Protein AF-A0A950PAG6-F1 (afdb_monomer_lite)

Radius of gyration: 34.51 Å; chains: 1; bounding box: 68×31×92 Å

pLDDT: mean 76.97, std 10.95, range [55.25, 92.62]

Structure (mmCIF, N/CA/C/O backbone):
data_AF-A0A950PAG6-F1
#
_entry.id   AF-A0A950PAG6-F1
#
loop_
_atom_site.group_PDB
_atom_site.id
_atom_site.type_symbol
_atom_site.label_atom_id
_atom_site.label_alt_id
_atom_site.label_comp_id
_atom_site.label_asym_id
_atom_site.label_entity_id
_atom_site.label_seq_id
_atom_site.pdbx_PDB_ins_code
_atom_site.Cartn_x
_atom_site.Cartn_y
_atom_site.Cartn_z
_atom_site.occupancy
_atom_site.B_iso_or_equiv
_atom_site.auth_seq_id
_atom_site.auth_comp_id
_atom_site.auth_asym_id
_atom_site.auth_atom_id
_atom_site.pdbx_PDB_model_num
ATOM 1 N N . ALA A 1 1 ? 8.304 7.562 1.723 1.00 66.56 1 ALA A N 1
ATOM 2 C CA . ALA A 1 1 ? 9.214 8.169 0.724 1.00 66.56 1 ALA A CA 1
ATOM 3 C C . ALA A 1 1 ? 10.116 7.158 -0.000 1.00 66.56 1 ALA A C 1
ATOM 5 O O . ALA A 1 1 ? 10.486 7.435 -1.130 1.00 66.56 1 ALA A O 1
ATOM 6 N N . VAL A 1 2 ? 10.445 5.994 0.587 1.00 84.31 2 VAL A N 1
ATOM 7 C CA . VAL A 1 2 ? 11.397 5.023 -0.000 1.00 84.31 2 VAL A CA 1
ATOM 8 C C . VAL A 1 2 ? 11.013 4.576 -1.418 1.00 84.31 2 VAL A C 1
ATOM 10 O O . VAL A 1 2 ? 11.816 4.735 -2.325 1.00 84.31 2 VAL A O 1
ATOM 13 N N . GLY A 1 3 ? 9.772 4.125 -1.648 1.00 76.56 3 GLY A N 1
ATOM 14 C CA . GLY A 1 3 ? 9.330 3.697 -2.986 1.00 76.56 3 GLY A CA 1
ATOM 15 C C . GLY A 1 3 ? 9.442 4.794 -4.052 1.00 76.56 3 GLY A C 1
ATOM 16 O O . GLY A 1 3 ? 9.904 4.535 -5.157 1.00 76.56 3 GLY A O 1
ATOM 17 N N . ALA A 1 4 ? 9.099 6.036 -3.700 1.00 77.62 4 ALA A N 1
ATOM 18 C CA . ALA A 1 4 ? 9.222 7.187 -4.592 1.00 77.62 4 ALA A CA 1
ATOM 19 C C . ALA A 1 4 ? 10.689 7.533 -4.891 1.00 77.62 4 ALA A C 1
ATOM 21 O O . ALA A 1 4 ? 11.042 7.773 -6.038 1.00 77.62 4 ALA A O 1
ATOM 22 N N . ALA A 1 5 ? 11.560 7.518 -3.879 1.00 80.69 5 ALA A N 1
ATOM 23 C CA . ALA A 1 5 ? 12.982 7.811 -4.051 1.00 80.69 5 ALA A CA 1
ATOM 24 C C . ALA A 1 5 ? 13.686 6.743 -4.902 1.00 80.69 5 ALA A C 1
ATOM 26 O O . ALA A 1 5 ? 14.429 7.075 -5.824 1.00 80.69 5 ALA A O 1
ATOM 27 N N . THR A 1 6 ? 13.407 5.463 -4.646 1.00 86.62 6 THR A N 1
ATOM 28 C CA . THR A 1 6 ? 13.959 4.352 -5.429 1.00 86.62 6 THR A CA 1
ATOM 29 C C . THR A 1 6 ? 13.428 4.365 -6.861 1.00 86.62 6 THR A C 1
ATOM 31 O O . THR A 1 6 ? 14.209 4.246 -7.803 1.00 86.62 6 THR A O 1
ATOM 34 N N . GLY A 1 7 ? 12.123 4.580 -7.047 1.00 69.75 7 GLY A N 1
ATOM 35 C CA . GLY A 1 7 ? 11.525 4.706 -8.375 1.00 69.75 7 GLY A CA 1
ATOM 36 C C . GLY A 1 7 ? 12.093 5.890 -9.158 1.00 69.75 7 GLY A C 1
ATOM 37 O O . GLY A 1 7 ? 12.416 5.740 -10.333 1.00 69.75 7 GLY A O 1
ATOM 38 N N . ALA A 1 8 ? 12.296 7.038 -8.505 1.00 74.81 8 ALA A N 1
ATOM 39 C CA . ALA A 1 8 ? 12.908 8.214 -9.117 1.00 74.81 8 ALA A CA 1
ATOM 40 C C . ALA A 1 8 ? 14.362 7.973 -9.530 1.00 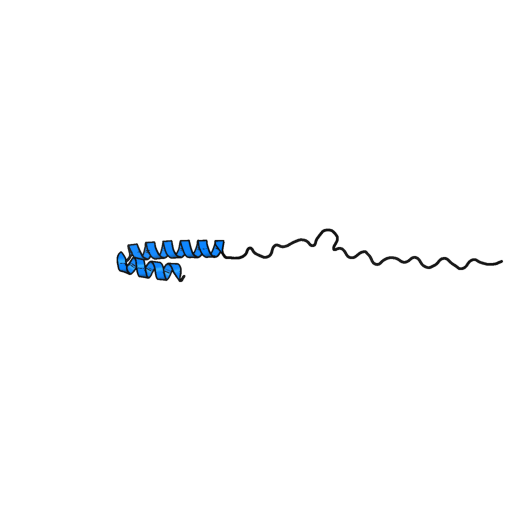74.81 8 ALA A C 1
ATOM 42 O O . ALA A 1 8 ? 14.771 8.394 -10.608 1.00 74.81 8 ALA A O 1
ATOM 43 N N . ALA A 1 9 ? 15.138 7.281 -8.694 1.00 83.56 9 ALA A N 1
ATOM 44 C CA . ALA A 1 9 ? 16.531 6.967 -8.983 1.00 83.56 9 ALA A CA 1
ATOM 45 C C . ALA A 1 9 ? 16.658 6.025 -10.189 1.00 83.56 9 ALA A C 1
ATOM 47 O O . ALA A 1 9 ? 17.437 6.297 -11.101 1.00 83.56 9 ALA A O 1
ATOM 48 N N . ILE A 1 10 ? 15.855 4.956 -10.230 1.00 85.88 10 ILE A N 1
ATOM 49 C CA . ILE A 1 10 ? 15.863 4.004 -11.349 1.00 85.88 10 ILE A CA 1
ATOM 50 C C . ILE A 1 10 ? 15.348 4.693 -12.610 1.00 85.88 10 ILE A C 1
ATOM 52 O O . ILE A 1 10 ? 16.048 4.726 -13.615 1.00 85.88 10 ILE A O 1
ATOM 56 N N . GLY A 1 11 ? 14.163 5.303 -12.551 1.00 68.00 11 GLY A N 1
ATOM 57 C CA . GLY A 1 11 ? 13.565 5.992 -13.691 1.00 68.00 11 GLY A CA 1
ATOM 58 C C . GLY A 1 11 ? 14.449 7.122 -14.224 1.00 68.00 11 GLY A C 1
ATOM 59 O O . GLY A 1 11 ? 14.573 7.287 -15.436 1.00 68.00 11 GLY A O 1
ATOM 60 N N . GLY A 1 12 ? 15.128 7.842 -13.331 1.00 73.75 12 GLY A N 1
ATOM 61 C CA . GLY A 1 12 ? 16.116 8.860 -13.670 1.00 73.75 12 GLY A CA 1
ATOM 62 C C . GLY A 1 12 ? 17.321 8.303 -14.416 1.00 73.75 12 GLY A C 1
ATOM 63 O O . GLY A 1 12 ? 17.751 8.895 -15.404 1.00 73.75 12 GLY A O 1
ATOM 64 N N . ALA A 1 13 ? 17.828 7.145 -13.992 1.00 83.50 13 ALA A N 1
ATOM 65 C CA . ALA A 1 13 ? 18.970 6.496 -14.626 1.00 83.50 13 ALA A CA 1
ATOM 66 C C . ALA A 1 13 ? 18.660 5.983 -16.043 1.00 83.50 13 ALA A C 1
ATOM 68 O O . ALA A 1 13 ? 19.524 6.069 -16.912 1.00 83.50 13 ALA A O 1
ATOM 69 N N . VAL A 1 14 ? 17.446 5.473 -16.298 1.00 88.94 14 VAL A N 1
ATOM 70 C CA . VAL A 1 14 ? 17.077 4.929 -17.625 1.00 88.94 14 VAL A CA 1
ATOM 71 C C . VAL A 1 14 ? 16.490 5.963 -18.583 1.00 88.94 14 VAL A C 1
ATOM 73 O O . VAL A 1 14 ? 16.683 5.839 -19.789 1.00 88.94 14 VAL A O 1
ATOM 76 N N . ALA A 1 15 ? 15.752 6.955 -18.084 1.00 76.12 15 ALA A N 1
ATOM 77 C CA . ALA A 1 15 ? 14.964 7.859 -18.928 1.00 76.12 15 ALA A CA 1
ATOM 78 C C . ALA A 1 15 ? 15.042 9.341 -18.505 1.00 76.12 15 ALA A C 1
ATOM 80 O O . ALA A 1 15 ? 14.215 10.155 -18.923 1.00 76.12 15 ALA A O 1
ATOM 81 N N . GLY A 1 16 ? 16.031 9.716 -17.685 1.00 85.19 16 GLY A N 1
ATOM 82 C CA . GLY A 1 16 ? 16.267 11.103 -17.278 1.00 85.19 16 GLY A CA 1
ATOM 83 C C . GLY A 1 16 ? 15.139 11.688 -16.419 1.00 85.19 16 GLY A C 1
ATOM 84 O O . GLY A 1 16 ? 14.409 10.967 -15.741 1.00 85.19 16 GLY A O 1
ATOM 85 N N . GLY A 1 17 ? 14.973 13.014 -16.435 1.00 80.06 17 GLY A N 1
ATOM 86 C CA . GLY A 1 17 ? 14.031 13.718 -15.547 1.00 80.06 17 GLY A CA 1
ATOM 87 C C . GLY A 1 17 ? 12.582 13.216 -15.627 1.00 80.06 17 GLY A C 1
ATOM 88 O O . GLY A 1 17 ? 11.925 13.059 -14.598 1.00 80.06 17 GLY A O 1
ATOM 89 N N . THR A 1 18 ? 12.102 12.882 -16.828 1.00 90.69 18 THR A N 1
ATOM 90 C CA . THR A 1 18 ? 10.760 12.312 -17.028 1.00 90.69 18 THR A CA 1
ATOM 91 C C . THR A 1 18 ? 10.643 10.922 -16.410 1.00 90.69 18 THR A C 1
ATOM 93 O O . THR A 1 18 ? 9.667 10.632 -15.720 1.00 90.69 18 THR A O 1
ATOM 96 N N . GLY A 1 19 ? 11.656 10.075 -16.596 1.00 81.12 19 GLY A N 1
ATOM 97 C CA . GLY A 1 19 ? 11.699 8.764 -15.958 1.00 81.12 19 GLY A CA 1
ATOM 98 C C . GLY A 1 19 ? 11.729 8.864 -14.436 1.00 81.12 19 GLY A C 1
ATOM 99 O O . GLY A 1 19 ? 11.020 8.116 -13.766 1.00 81.12 19 GLY A O 1
ATOM 100 N N . ALA A 1 20 ? 12.469 9.826 -13.881 1.00 86.12 20 ALA A N 1
ATOM 101 C CA . ALA A 1 20 ? 12.493 10.072 -12.443 1.00 86.12 20 ALA A CA 1
ATOM 102 C C . ALA A 1 20 ? 11.118 10.500 -11.907 1.00 86.12 20 ALA A C 1
ATOM 104 O O . ALA A 1 20 ? 10.677 9.995 -10.877 1.00 86.12 20 ALA A O 1
ATOM 105 N N . ALA A 1 21 ? 10.407 11.379 -12.618 1.00 87.75 21 ALA A N 1
ATOM 106 C CA . ALA A 1 21 ? 9.067 11.810 -12.229 1.00 87.75 21 ALA A CA 1
ATOM 107 C C . ALA A 1 21 ? 8.054 10.653 -12.269 1.00 87.75 21 ALA A C 1
ATOM 109 O O . ALA A 1 21 ? 7.317 10.441 -11.304 1.00 87.75 21 ALA A O 1
ATOM 110 N N . ILE A 1 22 ? 8.057 9.861 -13.347 1.00 91.69 22 ILE A N 1
ATOM 111 C CA . ILE A 1 22 ? 7.177 8.691 -13.489 1.00 91.69 22 ILE A CA 1
ATOM 112 C C . ILE A 1 22 ? 7.509 7.638 -12.426 1.00 91.69 22 ILE A C 1
ATOM 114 O O . ILE A 1 22 ? 6.608 7.095 -11.783 1.00 91.69 22 ILE A O 1
ATOM 118 N N . GLY A 1 23 ? 8.794 7.375 -12.199 1.00 84.88 23 GLY A N 1
ATOM 119 C CA . GLY A 1 23 ? 9.260 6.434 -11.189 1.00 84.88 23 GLY A CA 1
ATOM 120 C C . GLY A 1 23 ? 8.907 6.876 -9.768 1.00 84.88 23 GLY A C 1
ATOM 121 O O . GLY A 1 23 ? 8.443 6.059 -8.974 1.00 84.88 23 GLY A O 1
ATOM 122 N N . ALA A 1 24 ? 9.036 8.169 -9.460 1.00 89.75 24 ALA A N 1
ATOM 123 C CA . ALA A 1 24 ? 8.616 8.738 -8.183 1.00 89.75 24 ALA A CA 1
ATOM 124 C C . ALA A 1 24 ? 7.109 8.593 -7.966 1.00 89.75 24 ALA A C 1
ATOM 126 O O . ALA A 1 24 ? 6.682 8.128 -6.909 1.00 89.75 24 ALA A O 1
ATOM 127 N N . ALA A 1 25 ? 6.313 8.961 -8.972 1.00 92.00 25 ALA A N 1
ATOM 128 C CA . ALA A 1 25 ? 4.859 8.897 -8.909 1.00 92.00 25 ALA A CA 1
ATOM 129 C C . ALA A 1 25 ? 4.375 7.454 -8.727 1.00 92.00 25 ALA A C 1
ATOM 131 O O . ALA A 1 25 ? 3.587 7.171 -7.825 1.00 92.00 25 ALA A O 1
ATOM 132 N N . THR A 1 26 ? 4.912 6.526 -9.520 1.00 91.06 26 THR A N 1
ATOM 133 C CA . THR A 1 26 ? 4.548 5.105 -9.453 1.00 91.06 26 THR A CA 1
ATOM 134 C C . THR A 1 26 ? 4.987 4.491 -8.124 1.00 91.06 26 THR A C 1
ATOM 136 O O . THR A 1 26 ? 4.196 3.839 -7.448 1.00 91.06 26 THR A O 1
ATOM 139 N N . GLY A 1 27 ? 6.223 4.751 -7.688 1.00 88.25 27 GLY A N 1
ATOM 140 C CA . GLY A 1 27 ? 6.739 4.254 -6.414 1.00 88.25 27 GLY A CA 1
ATOM 141 C C . GLY A 1 27 ? 6.007 4.822 -5.191 1.00 88.25 27 GLY A C 1
ATOM 142 O O . GLY A 1 27 ? 5.820 4.112 -4.201 1.00 88.25 27 GLY A O 1
ATOM 143 N N . ALA A 1 28 ? 5.555 6.079 -5.254 1.00 88.94 28 ALA A N 1
ATOM 144 C CA . ALA A 1 28 ? 4.707 6.685 -4.229 1.00 88.94 28 ALA A CA 1
ATOM 145 C C . ALA A 1 28 ? 3.313 6.047 -4.198 1.00 88.94 28 ALA A C 1
ATOM 147 O O . ALA A 1 28 ? 2.845 5.675 -3.122 1.00 88.94 28 ALA A O 1
ATOM 148 N N . ALA A 1 29 ? 2.678 5.886 -5.363 1.00 91.12 29 ALA A N 1
ATOM 149 C CA . ALA A 1 29 ? 1.343 5.310 -5.483 1.00 91.12 29 ALA A CA 1
ATOM 150 C C . ALA A 1 29 ? 1.302 3.864 -4.970 1.00 91.12 29 ALA A C 1
ATOM 152 O O . ALA A 1 29 ? 0.470 3.533 -4.124 1.00 91.12 29 ALA A O 1
ATOM 153 N N . THR A 1 30 ? 2.246 3.022 -5.398 1.00 92.62 30 THR A N 1
ATOM 154 C CA . THR A 1 30 ? 2.335 1.630 -4.936 1.00 92.62 30 THR A CA 1
ATOM 155 C C . THR A 1 30 ? 2.620 1.553 -3.437 1.00 92.62 30 THR A C 1
ATOM 157 O O . THR A 1 30 ? 1.990 0.767 -2.733 1.00 92.62 30 THR A O 1
ATOM 160 N N . GLY A 1 31 ? 3.523 2.395 -2.919 1.00 87.69 31 GLY A N 1
ATOM 161 C CA . GLY A 1 31 ? 3.814 2.450 -1.485 1.00 87.69 31 GLY A CA 1
ATOM 162 C C . GLY A 1 31 ? 2.605 2.876 -0.645 1.00 87.69 31 GLY A C 1
ATOM 163 O O . GLY A 1 31 ? 2.367 2.305 0.417 1.00 87.69 31 GLY A O 1
ATOM 164 N N . ALA A 1 32 ? 1.816 3.835 -1.132 1.00 88.25 32 ALA A N 1
ATOM 165 C CA . ALA A 1 32 ? 0.588 4.272 -0.474 1.00 88.25 32 ALA A CA 1
ATOM 166 C C . ALA A 1 32 ? -0.490 3.178 -0.497 1.00 88.25 32 ALA A C 1
ATOM 168 O O . ALA A 1 32 ? -1.077 2.883 0.542 1.00 88.25 32 ALA A O 1
ATOM 169 N N . ALA A 1 33 ? -0.705 2.532 -1.646 1.00 89.94 33 ALA A N 1
ATOM 170 C CA . ALA A 1 33 ? -1.667 1.440 -1.778 1.00 89.94 33 ALA A CA 1
ATOM 171 C C . ALA A 1 33 ? -1.309 0.253 -0.871 1.00 89.94 33 ALA A C 1
ATOM 173 O O . ALA A 1 33 ? -2.168 -0.258 -0.155 1.00 89.94 33 ALA A O 1
ATOM 174 N N . ALA A 1 34 ? -0.033 -0.140 -0.837 1.00 90.44 34 ALA A N 1
ATOM 175 C CA . ALA A 1 34 ? 0.451 -1.178 0.067 1.00 90.44 34 ALA A CA 1
ATOM 176 C C . ALA A 1 34 ? 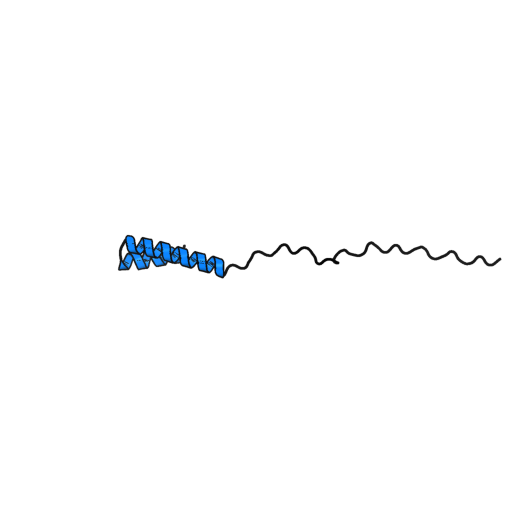0.268 -0.780 1.539 1.00 90.44 34 ALA A C 1
ATOM 178 O O . ALA A 1 34 ? -0.159 -1.602 2.346 1.00 90.44 34 ALA A O 1
ATOM 179 N N . GLY A 1 35 ? 0.531 0.484 1.887 1.00 85.94 35 GLY A N 1
ATOM 180 C CA . GLY A 1 35 ? 0.291 1.014 3.228 1.00 85.94 35 GLY A CA 1
ATOM 181 C C . GLY A 1 35 ? -1.175 0.895 3.639 1.00 85.94 35 GLY A C 1
ATOM 182 O O . GLY A 1 35 ? -1.459 0.365 4.705 1.00 85.94 35 GLY A O 1
ATOM 183 N N . VAL A 1 36 ? -2.110 1.297 2.776 1.00 87.69 36 VAL A N 1
ATOM 184 C CA . VAL A 1 36 ? -3.556 1.145 3.025 1.00 87.69 36 VAL A CA 1
ATOM 185 C C . VAL A 1 36 ? -3.949 -0.326 3.155 1.00 87.69 36 VAL A C 1
ATOM 187 O O . VAL A 1 36 ? -4.711 -0.674 4.048 1.00 87.69 36 VAL A O 1
ATOM 190 N N . ALA A 1 37 ? -3.414 -1.194 2.297 1.00 88.38 37 ALA A N 1
ATOM 191 C CA . ALA A 1 37 ? -3.754 -2.614 2.299 1.00 88.38 37 ALA A CA 1
ATOM 192 C C . ALA A 1 37 ? -3.227 -3.369 3.530 1.00 88.38 37 ALA A C 1
ATOM 194 O O . ALA A 1 37 ? -3.820 -4.362 3.941 1.00 88.38 37 ALA A O 1
ATOM 195 N N . THR A 1 38 ? -2.101 -2.932 4.096 1.00 88.94 38 THR A N 1
ATOM 196 C CA . THR A 1 38 ? -1.418 -3.640 5.192 1.00 88.94 38 THR A CA 1
ATOM 197 C C . THR A 1 38 ? -1.619 -2.990 6.554 1.00 88.94 38 THR A C 1
ATOM 199 O O . THR A 1 38 ? -1.342 -3.623 7.572 1.00 88.94 38 THR A O 1
ATOM 202 N N . THR A 1 39 ? -2.114 -1.752 6.598 1.00 86.00 39 THR A N 1
ATOM 203 C CA . THR A 1 39 ? -2.425 -1.066 7.853 1.00 86.00 39 THR A CA 1
ATOM 204 C C . THR A 1 39 ? -3.666 -1.705 8.478 1.00 86.00 39 THR A C 1
ATOM 206 O O . THR A 1 39 ? -4.725 -1.704 7.845 1.00 86.00 39 THR A O 1
ATOM 209 N N . PRO A 1 40 ? -3.576 -2.239 9.712 1.00 79.69 40 PRO A N 1
ATOM 210 C CA . PRO A 1 40 ? -4.737 -2.780 10.402 1.00 79.69 40 PRO A CA 1
ATOM 211 C C . PRO A 1 40 ? -5.819 -1.705 10.575 1.00 79.69 40 PRO A C 1
ATOM 213 O O . PRO A 1 40 ? -5.482 -0.546 10.843 1.00 79.69 40 PRO A O 1
ATOM 216 N N . PRO A 1 41 ? -7.112 -2.058 10.458 1.00 76.75 41 PRO A N 1
ATOM 217 C CA . PRO A 1 41 ? -8.183 -1.118 10.747 1.00 76.75 41 PRO A CA 1
ATOM 218 C C . PRO A 1 41 ? -8.058 -0.607 12.194 1.00 76.75 41 PRO A C 1
ATOM 220 O O . PRO A 1 41 ? -7.660 -1.376 13.078 1.00 76.75 41 PRO A O 1
ATOM 223 N N . PRO A 1 42 ? -8.390 0.672 12.462 1.00 74.50 42 PRO A N 1
ATOM 224 C CA . PRO A 1 42 ? -8.400 1.201 13.820 1.00 74.50 42 PRO A CA 1
ATOM 225 C C . PRO A 1 42 ? -9.247 0.310 14.740 1.00 74.50 42 PRO A C 1
ATOM 227 O O . PRO A 1 42 ? -10.268 -0.216 14.282 1.00 74.50 42 PRO A O 1
ATOM 230 N N . PRO A 1 43 ? -8.879 0.148 16.027 1.00 76.06 43 PRO A N 1
ATOM 231 C CA . PRO A 1 43 ? -9.722 -0.560 16.979 1.00 76.06 43 PRO A CA 1
ATOM 232 C C . PRO A 1 43 ? -11.126 0.048 16.967 1.00 76.06 43 PRO A C 1
ATOM 234 O O . PRO A 1 43 ? -11.298 1.242 17.214 1.00 76.06 43 PRO A O 1
ATOM 237 N N . GLY A 1 44 ? -12.127 -0.763 16.629 1.00 70.50 44 GLY A N 1
ATOM 238 C CA . GLY A 1 44 ? -13.515 -0.322 16.655 1.00 70.50 44 GLY A CA 1
ATOM 239 C C . GLY A 1 44 ? -13.928 0.037 18.081 1.00 70.50 44 GLY A C 1
ATOM 240 O O . GLY A 1 44 ? -13.629 -0.705 19.018 1.00 70.50 44 GLY A O 1
ATOM 241 N N . TYR A 1 45 ? -14.645 1.151 18.248 1.00 60.81 45 TYR A N 1
ATOM 242 C CA . TYR A 1 45 ? -15.422 1.405 19.461 1.00 60.81 45 TYR A CA 1
ATOM 243 C C . TYR A 1 45 ? -16.560 0.383 19.513 1.00 60.81 45 TYR A C 1
ATOM 245 O O . TYR A 1 45 ? -17.648 0.618 18.992 1.00 60.81 45 TYR A O 1
ATOM 253 N N . TYR A 1 46 ? -16.296 -0.780 20.103 1.00 64.00 46 TYR A N 1
ATOM 254 C CA . TYR A 1 46 ? -17.349 -1.734 20.407 1.00 64.00 46 TYR A CA 1
ATOM 255 C C . TYR A 1 46 ? -18.104 -1.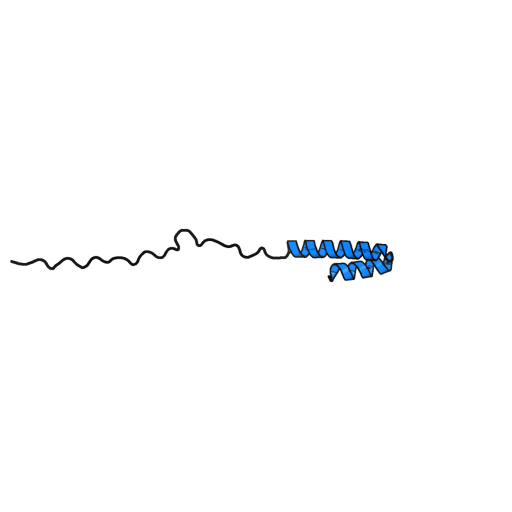238 21.642 1.00 64.00 46 TYR A C 1
ATOM 257 O O . TYR A 1 46 ? -17.487 -1.096 22.703 1.00 64.00 46 TYR A O 1
ATOM 265 N N . PRO A 1 47 ? -19.420 -0.966 21.548 1.00 62.84 47 PRO A N 1
ATOM 266 C CA . PRO A 1 47 ? -20.223 -0.847 22.751 1.00 62.84 47 PRO A CA 1
ATOM 267 C C . PRO A 1 47 ? -20.120 -2.174 23.523 1.00 62.84 47 PRO A C 1
ATOM 269 O O . PRO A 1 47 ? -20.093 -3.239 22.893 1.00 62.84 47 PRO A O 1
ATOM 272 N N . PRO A 1 48 ? -20.028 -2.143 24.864 1.00 64.25 48 PRO A N 1
ATOM 273 C CA . PRO A 1 48 ? -20.021 -3.368 25.650 1.00 64.25 48 PRO A CA 1
ATOM 274 C C . PRO A 1 48 ? -21.263 -4.209 25.305 1.00 64.25 48 PRO A C 1
ATOM 276 O O . PRO A 1 48 ? -22.326 -3.635 25.041 1.00 64.25 48 PRO A O 1
ATOM 279 N N . PRO A 1 49 ? -21.154 -5.552 25.287 1.00 62.88 49 PRO A N 1
ATOM 280 C CA . PRO A 1 49 ? -22.282 -6.417 24.968 1.00 62.88 49 PRO A CA 1
ATOM 281 C C . PRO A 1 49 ? -23.510 -6.070 25.828 1.00 62.88 49 PRO A C 1
ATOM 283 O O . PRO A 1 49 ? -23.354 -5.857 27.039 1.00 62.88 49 PRO A O 1
ATOM 286 N N . PRO A 1 50 ? -24.725 -6.023 25.245 1.00 57.75 50 PRO A N 1
ATOM 287 C CA . PRO A 1 50 ? -25.956 -5.826 26.004 1.00 57.75 50 PRO A CA 1
ATOM 288 C C . PRO A 1 50 ? -26.053 -6.890 27.105 1.00 57.75 50 PRO A C 1
ATOM 290 O O . PRO A 1 50 ? -26.181 -8.075 26.810 1.00 57.75 50 PRO A O 1
ATOM 293 N N . GLY A 1 51 ? -25.918 -6.480 28.369 1.00 57.47 51 GLY A N 1
ATOM 294 C CA . GLY A 1 51 ? -25.871 -7.397 29.518 1.00 57.47 51 GLY A CA 1
ATOM 295 C C . GLY A 1 51 ? -24.659 -7.231 30.437 1.00 57.47 51 GLY A C 1
ATOM 296 O O . GLY A 1 51 ? -24.676 -7.765 31.539 1.00 57.47 51 GLY A O 1
ATOM 297 N N . TYR A 1 52 ? -23.653 -6.436 30.061 1.00 55.25 52 TYR A N 1
ATOM 298 C CA . TYR A 1 52 ? -22.547 -6.055 30.959 1.00 55.25 52 TYR A CA 1
ATOM 299 C C . TYR A 1 52 ? -22.907 -4.952 31.972 1.00 55.25 52 TYR A C 1
ATOM 301 O O . TYR A 1 52 ? -22.021 -4.321 32.546 1.00 55.25 52 TYR A O 1
ATOM 309 N N . TYR A 1 53 ? -24.196 -4.707 32.219 1.00 57.88 53 TYR A N 1
ATOM 310 C CA . TYR A 1 53 ? -24.583 -3.949 33.402 1.00 57.88 53 TYR A CA 1
ATOM 311 C C . TYR A 1 53 ? -24.493 -4.889 34.606 1.00 57.88 53 TYR A C 1
ATOM 313 O O . TYR A 1 53 ? -25.201 -5.899 34.621 1.00 57.88 53 TYR A O 1
ATOM 321 N N . PRO A 1 54 ? -23.641 -4.605 35.611 1.00 64.06 54 PRO A N 1
ATOM 322 C CA . PRO A 1 54 ? -23.690 -5.360 36.852 1.00 64.06 54 PRO A CA 1
ATOM 323 C C . PRO A 1 54 ? -25.112 -5.256 37.429 1.00 64.06 54 PRO A C 1
ATOM 325 O O . PRO A 1 54 ? -25.716 -4.178 37.351 1.00 64.06 54 PRO A O 1
ATOM 328 N N . PRO A 1 55 ? -25.676 -6.352 37.970 1.00 63.38 55 PRO A N 1
ATOM 329 C CA . PRO A 1 55 ? -26.992 -6.294 38.585 1.00 63.38 55 PRO A CA 1
ATOM 330 C C . PRO A 1 55 ? -26.981 -5.227 39.692 1.00 63.38 55 PRO A C 1
ATOM 332 O O . PRO A 1 55 ? -25.969 -5.095 40.393 1.00 63.38 55 PRO A O 1
ATOM 335 N N . PRO A 1 56 ? -28.075 -4.459 39.865 1.00 63.00 56 PRO A N 1
ATOM 336 C CA . PRO A 1 56 ? -28.211 -3.569 41.009 1.00 63.00 56 PRO A CA 1
ATOM 337 C C . PRO A 1 56 ? -27.915 -4.357 42.291 1.00 63.00 56 PRO A C 1
ATOM 339 O O . PRO A 1 56 ? -28.307 -5.527 42.359 1.00 63.00 56 PRO A O 1
ATOM 342 N N . PRO A 1 57 ? -27.240 -3.769 43.297 1.00 68.44 57 PRO A N 1
ATOM 343 C CA . PRO A 1 57 ? -27.009 -4.442 44.568 1.00 68.44 57 PRO A CA 1
ATOM 344 C C . PRO A 1 57 ? -28.318 -5.056 45.069 1.00 68.44 57 PRO A C 1
ATOM 346 O O . PRO A 1 57 ? -29.308 -4.346 45.254 1.00 68.44 57 PRO A O 1
ATOM 349 N N . GLY A 1 58 ? -28.341 -6.385 45.192 1.00 62.09 58 GLY A N 1
ATOM 350 C CA . GLY A 1 58 ? -29.541 -7.117 45.568 1.00 62.09 58 GLY A CA 1
ATOM 351 C C . GLY A 1 58 ? -30.048 -6.606 46.910 1.00 62.09 58 GLY A C 1
ATOM 352 O O . GLY A 1 58 ? -29.340 -6.683 47.914 1.00 62.09 58 GLY A O 1
ATOM 353 N N . TYR A 1 59 ? -31.262 -6.063 46.922 1.00 60.91 59 TYR A N 1
ATOM 354 C CA . TYR A 1 59 ? -31.918 -5.660 48.156 1.00 60.91 59 TYR A CA 1
ATOM 355 C C . TYR A 1 59 ? -32.378 -6.937 48.864 1.00 60.91 59 TYR A C 1
ATOM 357 O O . TYR A 1 59 ? -33.398 -7.519 48.499 1.00 60.91 59 TYR A O 1
ATOM 365 N N . TYR A 1 60 ? -31.601 -7.416 49.835 1.00 63.38 60 TYR A N 1
ATOM 366 C CA . TYR A 1 60 ? -32.051 -8.496 50.705 1.00 63.38 60 TYR A CA 1
ATOM 367 C C . TYR A 1 60 ? -33.090 -7.926 51.677 1.00 63.38 60 TYR A C 1
ATOM 369 O O . TYR A 1 60 ? -32.744 -7.047 52.472 1.00 63.38 60 TYR A O 1
ATOM 377 N N . PRO A 1 61 ? -34.360 -8.373 51.624 1.00 65.19 61 PRO A N 1
ATOM 378 C CA . PRO A 1 61 ? -35.332 -7.977 52.628 1.00 65.19 61 PRO A CA 1
ATOM 379 C C . PRO A 1 61 ? -34.884 -8.509 53.999 1.00 65.19 61 PRO A C 1
ATOM 381 O O . PRO A 1 61 ? -34.327 -9.611 54.07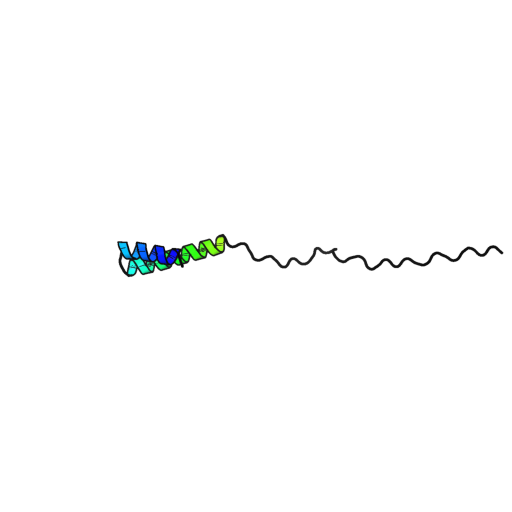3 1.00 65.19 61 PRO A O 1
ATOM 384 N N . PRO A 1 62 ? -35.100 -7.751 55.088 1.00 70.50 62 PRO A N 1
ATOM 385 C CA . PRO A 1 62 ? -34.804 -8.242 56.425 1.00 70.50 62 PRO A CA 1
ATOM 386 C C . PRO A 1 62 ? -35.613 -9.521 56.706 1.00 70.50 62 PRO A C 1
ATOM 388 O O . PRO A 1 62 ? -36.737 -9.654 56.208 1.00 70.50 62 PRO A O 1
ATOM 391 N N . PRO A 1 63 ? -35.062 -10.471 57.483 1.00 77.12 63 PRO A N 1
ATOM 392 C CA . PRO A 1 63 ? -35.779 -11.687 57.840 1.00 77.12 63 PRO A CA 1
ATOM 393 C C . PRO A 1 63 ? -37.099 -11.346 58.553 1.00 77.12 63 PRO A C 1
ATOM 395 O O . PRO A 1 63 ? -37.168 -10.339 59.266 1.00 77.12 63 PRO A O 1
ATOM 398 N N . PRO A 1 64 ? -38.152 -12.165 58.367 1.00 79.25 64 PRO A N 1
ATOM 399 C CA . PRO A 1 64 ? -39.432 -11.939 59.024 1.00 79.25 64 PRO A CA 1
ATOM 400 C C . PRO A 1 64 ? -39.262 -11.929 60.552 1.00 79.25 64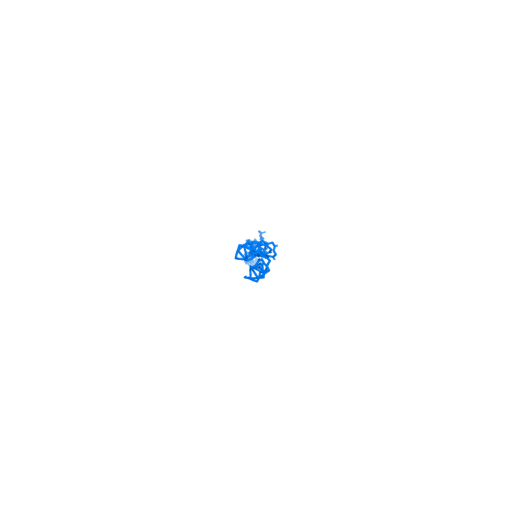 PRO A C 1
ATOM 402 O O . PRO A 1 64 ? -38.406 -12.651 61.077 1.00 79.25 64 PRO A O 1
ATOM 405 N N . PRO A 1 65 ? -40.064 -11.127 61.277 1.00 79.56 65 PRO A N 1
ATOM 406 C CA . PRO A 1 65 ? -40.023 -11.112 62.732 1.00 79.56 65 PRO A CA 1
ATOM 407 C C . PRO A 1 65 ? -40.323 -12.514 63.283 1.00 79.56 65 PRO A C 1
ATOM 409 O O . PRO A 1 65 ? -41.115 -13.252 62.683 1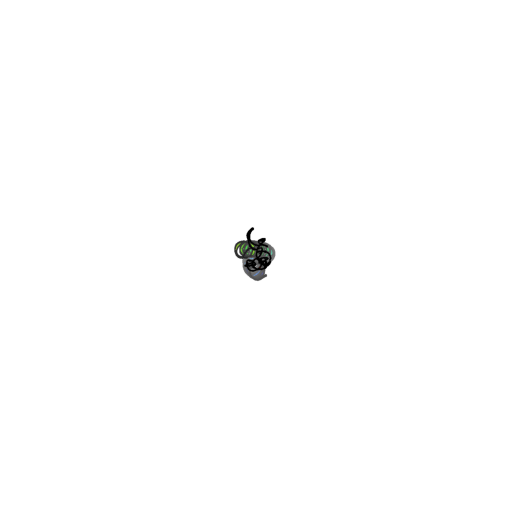.00 79.56 65 PRO A O 1
ATOM 412 N N . PRO A 1 66 ? -39.703 -12.904 64.411 1.00 80.75 66 PRO A N 1
ATOM 413 C CA . PRO A 1 66 ? -39.962 -14.202 65.014 1.00 80.75 66 PRO A CA 1
ATOM 414 C C . PRO A 1 66 ? -41.453 -14.332 65.360 1.00 80.75 66 PRO A C 1
ATOM 416 O O . PRO A 1 66 ? -42.067 -13.350 65.789 1.00 80.75 66 PRO A O 1
ATOM 419 N N . PRO A 1 67 ? -42.053 -15.524 65.185 1.00 76.00 67 PRO A N 1
ATOM 420 C CA . PRO A 1 67 ? -43.438 -15.744 65.564 1.00 76.00 67 PRO A CA 1
ATOM 421 C C . PRO A 1 67 ? -43.603 -15.476 67.061 1.00 76.00 67 PRO A C 1
ATOM 423 O O . PRO A 1 67 ? -42.901 -16.053 67.893 1.00 76.00 67 PRO A O 1
ATOM 426 N N . TYR A 1 68 ? -44.530 -14.581 67.401 1.00 71.94 68 TYR A N 1
ATOM 427 C CA . TYR A 1 68 ? -44.918 -14.347 68.784 1.00 71.94 68 TYR A CA 1
ATOM 428 C C . TYR A 1 68 ? -45.658 -15.587 69.292 1.00 71.94 68 TYR A C 1
ATOM 430 O O . TYR A 1 68 ? -46.814 -15.816 68.935 1.00 71.94 68 TYR A O 1
ATOM 438 N N . TYR A 1 69 ? -44.992 -16.398 70.110 1.00 68.44 69 TYR A N 1
ATOM 439 C CA . TYR A 1 69 ? -45.676 -17.398 70.922 1.00 68.44 69 TYR A CA 1
ATOM 440 C C . TYR A 1 69 ? -46.390 -16.665 72.064 1.00 68.44 69 TYR A C 1
ATOM 442 O O . TYR A 1 69 ? -45.757 -15.909 72.804 1.00 68.44 69 TYR A O 1
ATOM 450 N N . ARG A 1 70 ? -47.713 -16.832 72.135 1.00 61.78 70 ARG A N 1
ATOM 451 C CA . ARG A 1 70 ? -48.576 -16.323 73.206 1.00 61.78 70 ARG A CA 1
ATOM 452 C C . ARG A 1 70 ? -48.673 -17.342 74.331 1.00 61.78 70 ARG A C 1
ATOM 454 O O . ARG A 1 70 ? -48.775 -18.542 73.995 1.00 61.78 70 ARG A O 1
#

Sequence (70 aa):
AVGAATGAAIGGAVAGGTGAAIGAATGAATGAAAGVATTPPPPGYYPPPPGYYPPPPGYYPPPPPPPYYR

Foldseek 3Di:
DVQLQVQLVVLCVPPNPVGSNVRNVVRVVVVVVVCVVPPDDPPDPDDPPVPPPDPDDDDDDPDDDPDDDD

Secondary structure (DSSP, 8-state):
-HHHHHHHHHHHHHHHHHHHHHHHHHHHHHHHHHHHHHSPPPPP-PPPPTT-SPPPPP--PPPPPPP---